Protein AF-A0AAD0E0R9-F1 (afdb_monomer_lite)

Radius of gyration: 16.1 Å; chains: 1; bounding box: 33×31×48 Å

Structure (mmCIF, N/CA/C/O backbone):
data_AF-A0AAD0E0R9-F1
#
_entry.id   AF-A0AAD0E0R9-F1
#
loop_
_atom_site.group_PDB
_atom_site.id
_atom_site.type_symbol
_atom_site.label_atom_id
_atom_site.label_alt_id
_atom_site.label_comp_id
_atom_site.label_asym_id
_at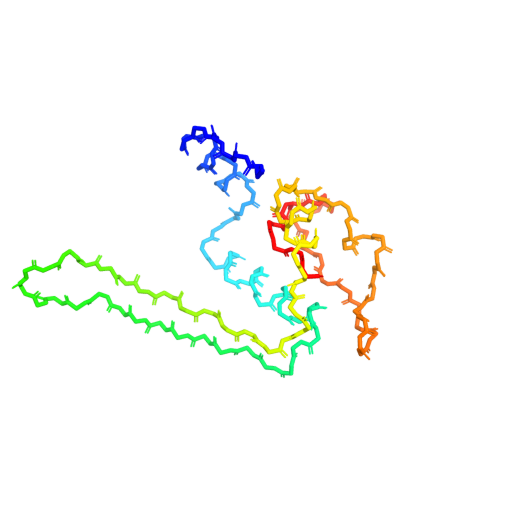om_site.label_entity_id
_atom_site.label_seq_id
_atom_site.pdbx_PDB_ins_code
_atom_site.Cartn_x
_atom_site.Cartn_y
_atom_site.Cartn_z
_atom_site.occupancy
_atom_site.B_iso_or_equiv
_atom_site.auth_seq_id
_atom_site.auth_comp_id
_atom_site.auth_asym_id
_atom_site.auth_atom_id
_atom_site.pdbx_PDB_model_num
ATOM 1 N N . MET A 1 1 ? -19.995 13.342 -12.320 1.00 51.22 1 MET A N 1
ATOM 2 C CA . MET A 1 1 ? -18.799 12.475 -12.251 1.00 51.22 1 MET A CA 1
ATOM 3 C C . MET A 1 1 ? -17.564 13.367 -12.275 1.00 51.22 1 MET A C 1
ATOM 5 O O . MET A 1 1 ? -17.456 14.154 -13.215 1.00 51.22 1 MET A O 1
ATOM 9 N N . PRO A 1 2 ? -16.692 13.341 -11.253 1.00 52.16 2 PRO A N 1
ATOM 10 C CA . PRO A 1 2 ? -15.490 14.164 -11.260 1.00 52.16 2 PRO A CA 1
ATOM 11 C C . PRO A 1 2 ? -14.550 13.686 -12.367 1.00 52.16 2 PRO A C 1
ATOM 13 O O . PRO A 1 2 ? -14.384 12.489 -12.597 1.00 52.16 2 PRO A O 1
ATOM 16 N N . LYS A 1 3 ? -13.990 14.639 -13.113 1.00 53.12 3 LYS A N 1
ATOM 17 C CA . LYS A 1 3 ? -13.190 14.373 -14.309 1.00 53.12 3 LYS A CA 1
ATOM 18 C C . LYS A 1 3 ? -11.768 14.851 -14.048 1.00 53.12 3 LYS A C 1
ATOM 20 O O . LYS A 1 3 ? -11.458 16.019 -14.268 1.00 53.12 3 LYS A O 1
ATOM 25 N N . LEU A 1 4 ? -10.906 13.951 -13.575 1.00 58.81 4 LEU A N 1
ATOM 26 C CA . LEU A 1 4 ? -9.472 14.227 -13.509 1.00 58.81 4 LEU A CA 1
ATOM 27 C C . LEU A 1 4 ? -8.939 14.406 -14.934 1.00 58.81 4 LEU A C 1
ATOM 29 O O . LEU A 1 4 ? -9.007 13.495 -15.757 1.00 58.81 4 LEU A O 1
ATOM 33 N N . ARG A 1 5 ? -8.410 15.597 -15.229 1.00 57.88 5 ARG A N 1
ATOM 34 C CA . ARG A 1 5 ? -7.643 15.883 -16.452 1.00 57.88 5 ARG A CA 1
ATOM 35 C C . ARG A 1 5 ? -6.262 16.491 -16.152 1.00 57.88 5 ARG A C 1
ATOM 37 O O . ARG A 1 5 ? -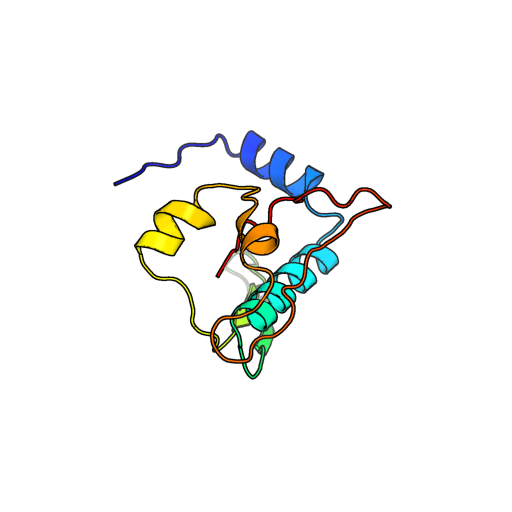5.906 17.503 -16.761 1.00 57.88 5 ARG A O 1
ATOM 44 N N . PRO A 1 6 ? -5.470 15.944 -15.211 1.00 64.38 6 PRO A N 1
ATOM 45 C CA . PRO A 1 6 ? -4.110 16.421 -15.010 1.00 64.38 6 PRO A CA 1
ATOM 46 C C . PRO A 1 6 ? -3.262 16.084 -16.245 1.00 64.38 6 PRO A C 1
ATOM 48 O O . PRO A 1 6 ? -3.373 15.005 -16.827 1.00 64.38 6 PRO A O 1
ATOM 51 N N . ARG A 1 7 ? -2.401 17.015 -16.671 1.00 68.06 7 ARG A N 1
ATOM 52 C CA . ARG A 1 7 ? -1.445 16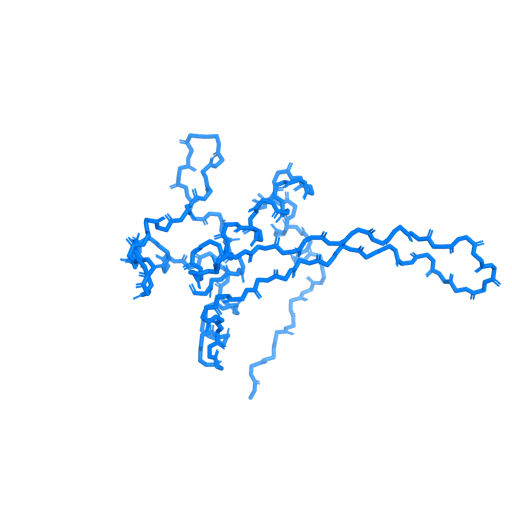.740 -17.753 1.00 68.06 7 ARG A CA 1
ATOM 53 C C . ARG A 1 7 ? -0.495 15.633 -17.290 1.00 68.06 7 ARG A C 1
ATOM 55 O O . ARG A 1 7 ? 0.008 15.712 -16.174 1.00 68.06 7 ARG A O 1
ATOM 62 N N . ALA A 1 8 ? -0.186 14.663 -18.152 1.00 63.62 8 ALA A N 1
ATOM 63 C CA . ALA A 1 8 ? 0.691 13.529 -17.823 1.00 63.62 8 ALA A CA 1
ATOM 64 C C . ALA A 1 8 ? 2.030 13.960 -17.189 1.00 63.62 8 ALA A C 1
ATOM 66 O O . ALA A 1 8 ? 2.520 13.323 -16.260 1.00 63.62 8 ALA A O 1
ATOM 67 N N . ARG A 1 9 ? 2.576 15.105 -17.625 1.00 61.59 9 ARG A N 1
ATOM 68 C CA . ARG A 1 9 ? 3.778 15.713 -17.040 1.00 61.59 9 ARG A CA 1
ATOM 69 C C . ARG A 1 9 ? 3.619 16.039 -15.551 1.00 61.59 9 ARG A C 1
ATOM 71 O O . ARG A 1 9 ? 4.539 15.794 -14.791 1.00 61.59 9 ARG A O 1
ATOM 78 N N . ILE A 1 10 ? 2.463 16.560 -15.139 1.00 66.88 10 ILE A N 1
ATOM 79 C CA . ILE A 1 10 ? 2.182 16.925 -13.743 1.00 66.88 10 ILE A CA 1
ATOM 80 C C . ILE A 1 10 ? 2.103 15.666 -12.878 1.00 66.88 10 ILE A C 1
ATOM 82 O O . ILE A 1 10 ? 2.739 15.617 -11.835 1.00 66.88 10 ILE A O 1
ATOM 86 N N . VAL A 1 11 ? 1.402 14.626 -13.338 1.00 66.25 11 VAL A N 1
ATOM 87 C CA . VAL A 1 11 ? 1.303 13.342 -12.618 1.00 66.25 11 VAL A CA 1
ATOM 88 C C . VAL A 1 11 ? 2.680 12.704 -12.435 1.00 66.25 11 VAL A C 1
ATOM 90 O O . VAL A 1 11 ? 3.007 12.257 -11.340 1.00 66.25 11 VAL A O 1
ATOM 93 N N . ARG A 1 12 ? 3.509 12.723 -13.485 1.00 63.53 12 ARG A N 1
ATOM 94 C CA . ARG A 1 12 ? 4.869 12.179 -13.438 1.00 63.53 12 ARG A CA 1
ATOM 95 C C . ARG A 1 12 ? 5.776 12.970 -12.497 1.00 63.53 12 ARG A C 1
ATOM 97 O O . ARG A 1 12 ? 6.401 12.375 -11.634 1.00 63.53 12 ARG A O 1
ATOM 104 N N . THR A 1 13 ? 5.794 14.301 -12.597 1.00 63.44 13 THR A N 1
ATOM 105 C CA . THR A 1 13 ? 6.588 15.145 -11.688 1.00 63.44 13 THR A CA 1
ATOM 106 C C . THR A 1 13 ? 6.151 14.984 -10.232 1.00 63.44 13 THR A C 1
ATOM 108 O O . THR A 1 13 ? 6.999 14.936 -9.349 1.00 63.44 13 THR A O 1
ATOM 111 N N . ILE A 1 14 ? 4.846 14.855 -9.978 1.00 66.19 14 ILE A N 1
ATOM 112 C CA . ILE A 1 14 ? 4.303 14.577 -8.646 1.00 66.19 14 ILE A CA 1
ATOM 113 C C . ILE A 1 14 ? 4.791 13.206 -8.151 1.00 66.19 14 ILE A C 1
ATOM 115 O O . ILE A 1 14 ? 5.352 13.129 -7.064 1.00 66.19 14 ILE A O 1
ATOM 119 N N . GLY A 1 15 ? 4.666 12.142 -8.951 1.00 64.50 15 GLY A N 1
ATOM 120 C CA . GLY A 1 15 ? 5.151 10.802 -8.593 1.00 64.50 15 GLY A CA 1
ATOM 121 C C . GLY A 1 15 ? 6.654 10.758 -8.288 1.00 64.50 15 GLY A C 1
ATOM 122 O O . GLY A 1 15 ? 7.044 10.285 -7.219 1.00 64.50 15 GLY A O 1
ATOM 123 N N . ASP A 1 16 ? 7.476 11.332 -9.172 1.00 66.19 16 ASP A N 1
ATOM 124 C CA . ASP A 1 16 ? 8.943 11.345 -9.066 1.00 66.19 16 ASP A CA 1
ATOM 125 C C . ASP A 1 16 ? 9.444 12.171 -7.857 1.00 66.19 16 ASP A C 1
ATOM 127 O O . ASP A 1 16 ? 10.507 11.898 -7.304 1.00 66.19 16 ASP A O 1
ATOM 131 N N . GLN A 1 17 ? 8.687 13.185 -7.412 1.00 64.94 17 GLN A N 1
ATOM 132 C CA . GLN A 1 17 ? 9.021 13.991 -6.223 1.00 64.94 17 GLN A CA 1
ATOM 133 C C . GLN A 1 17 ? 8.493 13.390 -4.907 1.00 64.94 17 GLN A C 1
ATOM 135 O O . GLN A 1 17 ? 9.011 13.678 -3.813 1.00 64.94 17 GLN A O 1
ATOM 140 N N . LEU A 1 18 ? 7.447 12.567 -4.987 1.00 63.03 18 LEU A N 1
ATOM 141 C CA . LEU A 1 18 ? 6.786 11.987 -3.822 1.00 63.03 18 LEU A CA 1
ATOM 142 C C . LEU A 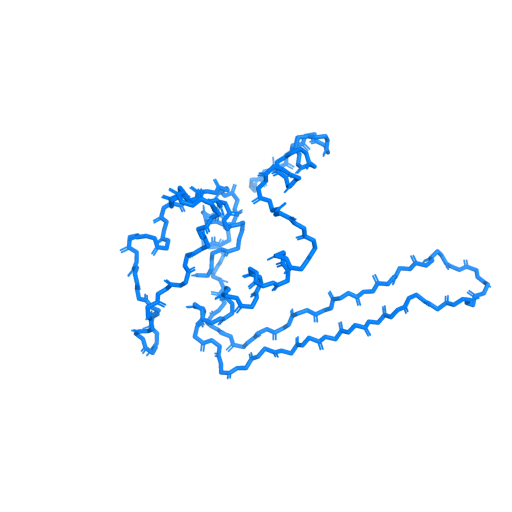1 18 ? 7.407 10.665 -3.380 1.00 63.03 18 LEU A C 1
ATOM 144 O O . LEU A 1 18 ? 7.469 10.421 -2.175 1.00 63.03 18 LEU A O 1
ATOM 148 N N . ILE A 1 19 ? 7.907 9.850 -4.308 1.00 67.81 19 ILE A N 1
ATOM 149 C CA . ILE A 1 19 ? 8.373 8.494 -4.013 1.00 67.81 19 ILE A CA 1
ATOM 150 C C . ILE A 1 19 ? 9.860 8.377 -4.350 1.00 67.81 19 ILE A C 1
ATOM 152 O O . ILE A 1 19 ? 10.303 8.767 -5.421 1.00 67.81 19 ILE A O 1
ATOM 156 N N . SER A 1 20 ? 10.655 7.835 -3.426 1.00 71.06 20 SER A N 1
ATOM 157 C CA . SER A 1 20 ? 12.118 7.755 -3.571 1.00 71.06 20 SER A CA 1
ATOM 158 C C . SER A 1 20 ? 12.630 6.624 -4.467 1.00 71.06 20 SER A C 1
ATOM 160 O O . SER A 1 20 ? 13.841 6.448 -4.559 1.00 71.06 20 SER A O 1
ATOM 162 N N . GLY A 1 21 ? 11.739 5.871 -5.113 1.00 76.56 21 GLY A N 1
ATOM 163 C CA . GLY A 1 21 ? 12.083 4.753 -5.989 1.00 76.56 21 GLY A CA 1
ATOM 164 C C . GLY A 1 21 ? 10.956 3.719 -6.110 1.00 76.56 21 GLY A C 1
ATOM 165 O O . GLY A 1 21 ? 9.978 3.778 -5.356 1.00 76.56 21 GLY A O 1
ATOM 166 N N . PRO A 1 22 ? 11.074 2.766 -7.048 1.00 79.12 22 PRO A N 1
ATOM 167 C CA . PRO A 1 22 ? 10.077 1.714 -7.252 1.00 79.12 22 PRO A CA 1
ATOM 168 C C . PRO A 1 22 ? 9.904 0.800 -6.025 1.00 79.12 22 PRO A C 1
ATOM 170 O O . PRO A 1 22 ? 8.793 0.355 -5.743 1.00 79.12 22 PRO A O 1
ATOM 173 N N . GLU A 1 23 ? 10.958 0.574 -5.241 1.00 83.06 23 GLU A N 1
ATOM 174 C CA . GLU A 1 23 ? 10.908 -0.217 -4.007 1.00 83.06 23 GLU A CA 1
ATOM 175 C C . GLU A 1 23 ? 10.052 0.481 -2.946 1.00 83.06 23 GLU A C 1
ATOM 177 O O . GLU A 1 23 ? 9.212 -0.143 -2.298 1.00 83.06 23 GLU A O 1
ATOM 182 N N . ALA A 1 24 ? 10.218 1.801 -2.809 1.00 80.12 24 ALA A N 1
ATOM 183 C CA . ALA A 1 24 ? 9.404 2.606 -1.906 1.00 80.12 24 ALA A CA 1
ATOM 184 C C . ALA A 1 24 ? 7.928 2.596 -2.335 1.00 80.12 24 ALA A C 1
ATOM 186 O O . ALA A 1 24 ? 7.059 2.480 -1.477 1.00 80.12 24 ALA A O 1
ATOM 187 N N . ALA A 1 25 ? 7.635 2.632 -3.641 1.00 82.00 25 ALA A N 1
ATOM 188 C CA . ALA A 1 25 ? 6.263 2.527 -4.144 1.00 82.00 25 ALA A CA 1
ATOM 189 C C . ALA A 1 25 ? 5.594 1.206 -3.726 1.00 82.00 25 ALA A C 1
ATOM 191 O O . ALA A 1 25 ? 4.456 1.212 -3.256 1.00 82.00 25 ALA A O 1
ATOM 192 N N . LEU A 1 26 ? 6.307 0.080 -3.849 1.00 87.56 26 LEU A N 1
ATOM 193 C CA . LEU A 1 26 ? 5.795 -1.227 -3.435 1.00 87.56 26 LEU A CA 1
ATOM 194 C C . LEU A 1 26 ? 5.551 -1.287 -1.920 1.00 87.56 26 LEU A C 1
ATOM 196 O O . LEU A 1 26 ? 4.515 -1.785 -1.482 1.00 87.56 26 LEU A O 1
ATOM 200 N N . ILE A 1 27 ? 6.472 -0.738 -1.124 1.00 86.50 27 ILE A N 1
ATOM 201 C CA . ILE A 1 27 ? 6.326 -0.650 0.335 1.00 86.50 27 ILE A CA 1
ATOM 202 C C . ILE A 1 27 ? 5.089 0.171 0.717 1.00 86.50 27 ILE A C 1
ATOM 204 O O . ILE A 1 27 ? 4.358 -0.230 1.621 1.00 86.50 27 ILE A O 1
ATOM 208 N N . GLU A 1 28 ? 4.818 1.287 0.034 1.00 84.75 28 GLU A N 1
ATOM 209 C CA . GLU A 1 28 ? 3.620 2.087 0.308 1.00 84.75 28 GLU A CA 1
ATOM 210 C C . GLU A 1 28 ? 2.334 1.300 0.043 1.00 84.75 28 GLU A C 1
ATOM 212 O O . GLU A 1 28 ? 1.426 1.336 0.870 1.00 84.75 28 GLU A O 1
ATOM 217 N N . LEU A 1 29 ? 2.269 0.514 -1.039 1.00 87.75 29 LEU A N 1
ATOM 218 C CA . LEU A 1 29 ? 1.121 -0.364 -1.300 1.00 87.75 29 LEU A CA 1
ATOM 219 C C . LEU A 1 29 ? 0.912 -1.388 -0.173 1.00 87.75 29 LEU A C 1
ATOM 221 O O . LEU A 1 29 ? -0.216 -1.580 0.278 1.00 87.75 29 LEU A O 1
ATOM 225 N N . VAL A 1 30 ? 1.990 -1.997 0.330 1.00 91.81 30 VAL A N 1
ATOM 226 C CA . VAL A 1 30 ? 1.926 -2.959 1.445 1.00 91.81 30 VAL A CA 1
ATOM 227 C C . VAL A 1 30 ? 1.480 -2.292 2.751 1.00 91.81 30 VAL A C 1
ATOM 229 O O . VAL A 1 30 ? 0.694 -2.873 3.499 1.00 91.81 30 VAL A O 1
ATOM 232 N N . LYS A 1 31 ? 1.919 -1.060 3.032 1.00 88.31 31 LYS A N 1
ATOM 233 C CA . LYS A 1 31 ? 1.443 -0.305 4.204 1.00 88.31 31 LYS A CA 1
ATOM 234 C C . LYS A 1 31 ? -0.043 0.004 4.121 1.00 88.31 31 LYS A C 1
ATOM 236 O O . LYS A 1 31 ? -0.739 -0.147 5.116 1.00 88.31 31 LYS A O 1
ATOM 241 N N . ASN A 1 32 ? -0.544 0.382 2.946 1.00 87.81 32 ASN A N 1
ATOM 242 C CA . ASN A 1 32 ? -1.974 0.647 2.773 1.00 87.81 32 ASN A CA 1
ATOM 243 C C . ASN A 1 32 ? -2.814 -0.603 3.028 1.00 87.81 32 ASN A C 1
ATOM 245 O O . ASN A 1 32 ? -3.873 -0.510 3.634 1.00 87.81 32 ASN A O 1
ATOM 249 N N . ALA A 1 33 ? -2.317 -1.774 2.635 1.00 91.56 33 ALA A N 1
ATOM 250 C CA . ALA A 1 33 ? -2.959 -3.037 2.961 1.00 91.56 33 ALA A CA 1
ATOM 251 C C . ALA A 1 33 ? -2.955 -3.340 4.471 1.00 91.56 33 ALA A C 1
ATOM 253 O O . ALA A 1 33 ? -3.948 -3.832 5.007 1.00 91.56 33 ALA A O 1
ATOM 254 N N . PHE A 1 34 ? -1.853 -3.045 5.168 1.00 90.81 34 PHE A N 1
ATOM 255 C CA . PHE A 1 34 ? -1.774 -3.183 6.625 1.00 90.81 34 PHE A CA 1
ATOM 256 C C . PHE A 1 34 ? -2.778 -2.268 7.338 1.00 90.81 34 PHE A C 1
ATOM 258 O O . PHE A 1 34 ? -3.508 -2.736 8.217 1.00 90.81 34 PHE A O 1
ATOM 265 N N . ASP A 1 35 ? -2.820 -1.002 6.919 1.00 88.31 35 ASP A N 1
ATOM 266 C CA . ASP A 1 35 ? -3.732 0.039 7.399 1.00 88.31 35 ASP A CA 1
ATOM 267 C C . ASP A 1 35 ? -5.200 -0.311 7.116 1.00 88.31 35 ASP A C 1
ATOM 269 O O . ASP A 1 35 ? -6.072 -0.030 7.934 1.00 88.31 35 ASP A O 1
ATOM 273 N N . ALA A 1 36 ? -5.458 -1.000 6.000 1.00 90.25 36 ALA A N 1
ATOM 274 C CA . ALA A 1 36 ? -6.770 -1.525 5.633 1.00 90.25 36 ALA A CA 1
ATOM 275 C C . ALA A 1 36 ? -7.184 -2.773 6.433 1.00 90.25 36 ALA A C 1
ATOM 277 O O . ALA A 1 36 ? -8.167 -3.428 6.087 1.00 90.25 36 ALA A O 1
ATOM 278 N N . ASP A 1 37 ? -6.440 -3.145 7.477 1.00 92.75 37 ASP A N 1
ATOM 279 C CA . ASP A 1 37 ? -6.668 -4.357 8.264 1.00 92.75 37 ASP A CA 1
ATOM 280 C C . ASP A 1 37 ? -6.599 -5.656 7.453 1.00 92.75 37 ASP A C 1
ATOM 282 O O . ASP A 1 37 ? -7.194 -6.670 7.830 1.00 92.75 37 ASP A O 1
ATOM 286 N N . SER A 1 38 ? -5.835 -5.672 6.358 1.00 94.25 38 SER A N 1
ATOM 287 C CA . SER A 1 38 ? -5.657 -6.903 5.599 1.00 94.25 38 SER A CA 1
ATOM 288 C C . SER A 1 38 ? -4.939 -7.964 6.450 1.00 94.25 38 SER A C 1
ATOM 290 O O . SER A 1 38 ? -3.961 -7.644 7.144 1.00 94.25 38 SER A O 1
ATOM 292 N N . PRO A 1 39 ? -5.387 -9.234 6.417 1.00 93.88 39 PRO A N 1
ATOM 293 C CA . PRO A 1 39 ? -4.681 -10.339 7.062 1.00 93.88 39 PRO A CA 1
ATOM 294 C C . PRO A 1 39 ? -3.413 -10.750 6.300 1.00 93.88 39 PRO A C 1
ATOM 296 O O . PRO A 1 39 ? -2.489 -11.285 6.906 1.00 93.88 39 PRO A O 1
ATOM 299 N N . ALA A 1 40 ? -3.362 -10.509 4.986 1.00 94.94 40 ALA A N 1
ATOM 300 C CA . ALA A 1 40 ? -2.239 -10.869 4.123 1.00 94.94 40 ALA A CA 1
ATOM 301 C C . ALA A 1 40 ? -2.148 -9.951 2.894 1.00 94.94 40 ALA A C 1
ATOM 303 O O . ALA A 1 40 ? -3.126 -9.311 2.506 1.00 94.94 40 ALA A O 1
ATOM 304 N N . VAL A 1 41 ? -0.978 -9.907 2.257 1.00 95.44 41 VAL A N 1
ATOM 305 C CA . VAL A 1 41 ? -0.770 -9.219 0.975 1.00 95.44 41 VAL A CA 1
ATOM 306 C C . VAL A 1 41 ? -0.081 -10.174 0.018 1.00 95.44 41 VAL A C 1
ATOM 308 O O . VAL A 1 41 ? 0.969 -10.726 0.340 1.00 95.44 41 VAL A O 1
ATOM 311 N N . TYR A 1 42 ? -0.662 -10.353 -1.162 1.00 96.56 42 TYR A N 1
ATOM 312 C CA . TYR A 1 42 ? -0.108 -11.191 -2.217 1.00 96.56 42 TYR A CA 1
ATOM 313 C C . TYR A 1 42 ? 0.555 -10.314 -3.271 1.00 96.56 42 TYR A C 1
ATOM 315 O O . TYR A 1 42 ? -0.090 -9.440 -3.853 1.00 96.56 42 TYR A O 1
ATOM 323 N N . ILE A 1 43 ? 1.840 -10.561 -3.519 1.00 95.38 43 ILE A N 1
ATOM 324 C CA . ILE A 1 43 ? 2.628 -9.861 -4.533 1.00 95.38 43 ILE A CA 1
ATOM 325 C C . ILE A 1 43 ? 3.007 -10.871 -5.614 1.00 95.38 43 ILE A C 1
ATOM 327 O O . ILE A 1 43 ? 3.638 -11.887 -5.329 1.00 95.38 43 ILE A O 1
ATOM 331 N N . SER A 1 44 ? 2.623 -10.597 -6.857 1.00 94.38 44 SER A N 1
ATOM 332 C CA . SER A 1 44 ? 2.977 -11.411 -8.022 1.00 94.38 44 SER A CA 1
ATOM 333 C C . SER A 1 44 ? 3.747 -10.562 -9.023 1.00 94.38 44 SER A C 1
ATOM 335 O O . SER A 1 44 ? 3.276 -9.498 -9.421 1.00 94.38 44 SER A O 1
ATOM 337 N N . ILE A 1 45 ? 4.921 -11.038 -9.436 1.00 91.38 45 ILE A N 1
ATOM 338 C CA . ILE A 1 45 ? 5.764 -10.383 -10.439 1.00 91.38 45 ILE A CA 1
ATOM 339 C C . ILE A 1 45 ? 5.739 -11.250 -11.693 1.00 91.38 45 ILE A C 1
ATOM 341 O O . ILE A 1 45 ? 6.195 -12.390 -11.681 1.00 91.38 45 ILE A O 1
ATOM 345 N N . MET A 1 46 ? 5.178 -10.705 -12.764 1.00 89.50 46 MET A N 1
ATOM 346 C CA . MET A 1 46 ? 5.049 -11.349 -14.064 1.00 89.50 46 MET A CA 1
ATOM 347 C C . MET A 1 46 ? 5.980 -10.608 -15.027 1.00 89.50 46 MET A C 1
ATOM 349 O O . MET A 1 46 ? 5.619 -9.524 -15.493 1.00 89.50 46 MET A O 1
ATOM 353 N N . PRO A 1 47 ? 7.204 -11.108 -15.269 1.00 85.75 47 PRO A N 1
ATOM 354 C CA . PRO A 1 47 ? 8.127 -10.452 -16.181 1.00 85.75 47 PRO A CA 1
ATOM 355 C C . PRO A 1 47 ? 7.581 -10.481 -17.618 1.00 85.75 47 PRO A C 1
ATOM 357 O O . PRO A 1 47 ? 6.781 -11.360 -17.952 1.00 85.75 47 PRO A O 1
ATOM 360 N N . PRO A 1 48 ? 8.009 -9.541 -18.475 1.00 84.00 48 PRO A N 1
ATOM 361 C CA . PRO A 1 48 ? 7.616 -9.543 -19.877 1.00 84.00 48 PRO A CA 1
ATOM 362 C C . PRO A 1 48 ? 8.004 -10.856 -20.571 1.00 84.00 48 PRO A C 1
ATOM 364 O O . PRO A 1 48 ? 9.087 -11.397 -20.329 1.00 84.00 48 PRO A O 1
ATOM 367 N N . GLN A 1 49 ? 7.121 -11.374 -21.427 1.00 75.81 49 GLN A N 1
ATOM 368 C CA . GLN A 1 49 ? 7.391 -12.563 -22.235 1.00 75.81 49 GLN A CA 1
ATOM 369 C C . GLN A 1 49 ? 7.912 -12.146 -23.612 1.00 75.81 49 GLN A C 1
ATOM 371 O O . GLN A 1 49 ? 7.263 -11.386 -24.320 1.00 75.81 49 GLN A O 1
ATOM 376 N N . LYS A 1 50 ? 9.064 -12.695 -24.013 1.00 65.69 50 LYS A N 1
ATOM 377 C CA . LYS A 1 50 ? 9.782 -12.356 -25.258 1.00 65.69 50 LYS A CA 1
ATOM 378 C C . LYS A 1 50 ? 9.149 -12.911 -26.546 1.00 65.69 50 LYS A C 1
ATOM 380 O O . LYS A 1 50 ? 9.828 -13.013 -27.573 1.00 65.69 50 LYS A O 1
ATOM 385 N N . ASP A 1 51 ? 7.869 -13.260 -26.529 1.00 62.72 51 ASP A N 1
ATOM 386 C CA . ASP A 1 51 ? 7.252 -13.961 -27.647 1.00 62.72 51 ASP A CA 1
ATOM 387 C C . ASP A 1 51 ? 6.702 -12.950 -28.661 1.00 62.72 51 ASP A C 1
ATOM 389 O O . ASP A 1 51 ? 5.848 -12.106 -28.388 1.00 62.72 51 ASP A O 1
ATOM 393 N N . ARG A 1 52 ? 7.304 -13.010 -29.852 1.00 57.16 52 ARG A N 1
ATOM 394 C CA . ARG A 1 52 ? 7.192 -12.074 -30.974 1.00 57.16 52 ARG A CA 1
ATOM 395 C C . ARG A 1 52 ? 5.732 -11.832 -31.373 1.00 57.16 52 ARG A C 1
ATOM 397 O O . ARG A 1 52 ? 5.201 -12.632 -32.139 1.00 57.16 52 ARG A O 1
ATOM 404 N N . GLN A 1 53 ? 5.132 -10.731 -30.903 1.00 59.84 53 GLN A N 1
ATOM 405 C CA . GLN A 1 53 ? 4.154 -9.874 -31.616 1.00 59.84 53 GLN A CA 1
ATOM 406 C C . GLN A 1 53 ? 3.375 -8.902 -30.711 1.00 59.84 53 GLN A C 1
ATOM 408 O O . GLN A 1 53 ? 2.657 -8.060 -31.239 1.00 59.84 53 GLN A O 1
ATOM 413 N N . ASN A 1 54 ? 3.534 -8.939 -29.386 1.00 52.34 54 ASN A N 1
ATOM 414 C CA . ASN A 1 54 ? 2.923 -7.948 -28.499 1.00 52.34 54 ASN A CA 1
ATOM 415 C C . ASN A 1 54 ? 3.963 -7.323 -27.573 1.00 52.34 54 ASN A C 1
ATOM 417 O O . ASN A 1 54 ? 4.858 -7.998 -27.080 1.00 52.34 54 ASN A O 1
ATOM 421 N N . VAL A 1 55 ? 3.854 -6.010 -27.391 1.00 56.66 55 VAL A N 1
ATOM 422 C CA . VAL A 1 55 ? 4.776 -5.203 -26.591 1.00 56.66 55 VAL A CA 1
ATOM 423 C C . VAL A 1 55 ? 4.827 -5.730 -25.152 1.00 56.66 55 VAL A C 1
ATOM 425 O O . VAL A 1 55 ? 3.797 -5.850 -24.489 1.00 56.66 55 VAL A O 1
ATOM 428 N N . ASP A 1 56 ? 6.052 -6.024 -24.715 1.00 63.47 56 ASP A N 1
ATOM 429 C CA . ASP A 1 56 ? 6.496 -6.345 -23.359 1.00 63.47 56 ASP A CA 1
ATOM 430 C C . ASP A 1 56 ? 5.788 -5.506 -22.280 1.00 63.47 56 ASP A C 1
ATOM 432 O O . ASP A 1 56 ? 6.187 -4.377 -21.998 1.00 63.47 56 ASP A O 1
ATOM 436 N N . ASN A 1 57 ? 4.782 -6.073 -21.612 1.00 71.75 57 ASN A N 1
ATOM 437 C CA . ASN A 1 57 ? 4.177 -5.462 -20.430 1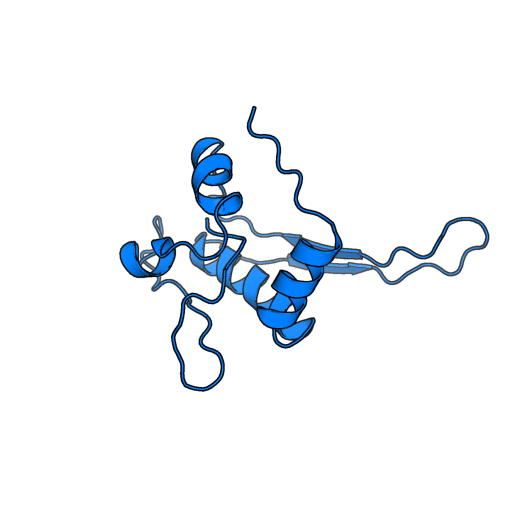.00 71.75 57 ASN A CA 1
ATOM 438 C C . ASN A 1 57 ? 4.378 -6.383 -19.231 1.00 71.75 57 ASN A C 1
ATOM 440 O O . ASN A 1 57 ? 3.542 -7.231 -18.928 1.00 71.75 57 ASN A O 1
ATOM 444 N N . GLY A 1 58 ? 5.513 -6.215 -18.552 1.00 84.06 58 GLY A N 1
ATOM 445 C CA . GLY A 1 58 ? 5.709 -6.806 -17.234 1.00 84.06 58 GLY A CA 1
ATOM 446 C C . GLY A 1 58 ? 4.681 -6.242 -16.251 1.00 84.06 58 GLY A C 1
ATOM 447 O O . GLY A 1 58 ? 4.366 -5.052 -16.289 1.00 84.06 58 GLY A O 1
ATOM 448 N N . ILE A 1 59 ? 4.147 -7.088 -15.375 1.00 88.88 59 ILE A N 1
ATOM 449 C CA . ILE A 1 59 ? 3.106 -6.718 -14.411 1.00 88.88 59 ILE A CA 1
ATOM 450 C C . ILE A 1 59 ? 3.600 -7.032 -13.002 1.00 88.88 59 ILE A C 1
ATOM 452 O O . ILE A 1 59 ? 4.055 -8.139 -12.725 1.00 88.88 59 ILE A O 1
ATOM 456 N N . ILE A 1 60 ? 3.456 -6.070 -12.091 1.00 90.88 60 ILE A N 1
ATOM 457 C CA . ILE A 1 60 ? 3.521 -6.316 -10.649 1.00 90.88 60 ILE A CA 1
ATOM 458 C C . ILE A 1 60 ? 2.102 -6.168 -10.112 1.00 90.88 60 ILE A C 1
ATOM 460 O O . ILE A 1 60 ? 1.510 -5.092 -10.187 1.00 90.88 60 ILE A O 1
ATOM 464 N N . ARG A 1 61 ? 1.544 -7.257 -9.587 1.00 92.12 61 ARG A N 1
ATOM 465 C CA . ARG A 1 61 ? 0.205 -7.292 -8.999 1.00 92.12 61 ARG A CA 1
ATOM 466 C C . ARG A 1 61 ? 0.324 -7.350 -7.480 1.00 92.12 61 ARG A C 1
ATOM 468 O O . ARG A 1 61 ? 0.951 -8.268 -6.963 1.00 92.12 61 ARG A O 1
ATOM 475 N N . VAL A 1 62 ? -0.296 -6.398 -6.784 1.00 94.12 62 VAL A N 1
ATOM 476 C CA . VAL A 1 62 ? -0.386 -6.348 -5.315 1.00 94.12 62 VAL A CA 1
ATOM 477 C C . VAL A 1 62 ? -1.853 -6.480 -4.927 1.00 94.12 62 VAL A C 1
ATOM 479 O O . VAL A 1 62 ? -2.682 -5.723 -5.428 1.00 94.12 62 VAL A O 1
ATOM 482 N N . VAL A 1 63 ? -2.182 -7.459 -4.086 1.00 95.38 63 VAL A N 1
ATOM 483 C CA . VAL A 1 63 ? -3.560 -7.737 -3.656 1.00 95.38 63 VAL A CA 1
ATOM 484 C C . VAL A 1 63 ? -3.622 -7.859 -2.147 1.00 95.38 63 VAL A C 1
ATOM 486 O O . VAL A 1 63 ? -2.963 -8.722 -1.569 1.00 95.38 63 VAL A O 1
ATOM 489 N N . ASP A 1 64 ? -4.467 -7.047 -1.528 1.00 94.75 64 ASP A N 1
ATOM 490 C CA . ASP A 1 64 ? -4.853 -7.160 -0.128 1.00 94.75 64 ASP A CA 1
ATOM 491 C C . ASP A 1 64 ? -6.310 -7.626 0.012 1.00 94.75 64 ASP A C 1
ATOM 493 O O . ASP A 1 64 ? -7.035 -7.754 -0.973 1.00 94.75 64 ASP A O 1
ATOM 497 N N . HIS A 1 65 ? -6.698 -8.005 1.225 1.00 94.06 65 HIS A N 1
ATOM 498 C CA . HIS A 1 65 ? -8.043 -8.453 1.601 1.00 94.06 65 HIS A CA 1
ATOM 499 C C . HIS A 1 65 ? -8.537 -7.616 2.793 1.00 94.06 65 HIS A C 1
ATOM 501 O O . HIS A 1 65 ? -9.176 -8.132 3.713 1.00 94.06 65 HIS A O 1
ATOM 507 N N . GLY A 1 66 ? -8.144 -6.340 2.822 1.00 92.38 66 GLY A N 1
ATOM 508 C CA . GLY A 1 66 ? -8.563 -5.388 3.834 1.00 92.38 66 GLY A CA 1
ATOM 509 C C . GLY A 1 66 ? -10.013 -4.943 3.652 1.00 92.38 66 GLY A C 1
ATOM 510 O O . GLY A 1 66 ? -10.762 -5.463 2.825 1.00 92.38 66 GLY A O 1
ATOM 511 N N . HIS A 1 67 ? -10.417 -3.937 4.422 1.00 89.88 67 HIS A N 1
ATOM 512 C CA . HIS A 1 67 ? -11.772 -3.383 4.364 1.00 89.88 67 HIS A CA 1
ATOM 513 C C . HIS A 1 67 ? -12.082 -2.621 3.061 1.00 89.88 67 HIS A C 1
ATOM 515 O O . HIS A 1 67 ? -13.239 -2.289 2.807 1.00 89.88 67 HIS A O 1
ATOM 521 N N . GLY A 1 68 ? -11.066 -2.342 2.236 1.00 87.69 68 GLY A N 1
ATOM 522 C CA . GLY A 1 68 ? -11.210 -1.647 0.959 1.00 87.69 68 GLY A CA 1
ATOM 523 C C . GLY A 1 68 ? -11.690 -0.199 1.094 1.00 87.69 68 GLY A C 1
ATOM 524 O O . GLY A 1 68 ? -11.608 0.410 2.159 1.00 87.69 68 GLY A O 1
ATOM 525 N N . MET A 1 69 ? -12.197 0.352 -0.010 1.00 87.06 69 MET A N 1
ATOM 526 C CA . MET A 1 69 ? -12.724 1.717 -0.095 1.00 87.06 69 MET A CA 1
ATOM 527 C C . MET A 1 69 ? -14.177 1.698 -0.571 1.00 87.06 69 MET A C 1
ATOM 529 O O . MET A 1 69 ? -14.510 1.009 -1.537 1.00 87.06 69 MET A O 1
ATOM 533 N N . SER A 1 70 ? -15.035 2.504 0.055 1.00 87.81 70 SER A N 1
ATOM 534 C CA . SER A 1 70 ? -16.353 2.825 -0.496 1.00 87.81 70 SER A CA 1
ATOM 535 C C . SER A 1 70 ? -16.237 3.787 -1.687 1.00 87.81 70 SER A C 1
ATOM 537 O O . SER A 1 70 ? -15.195 4.401 -1.925 1.00 87.81 70 SER A O 1
ATOM 539 N N . SER A 1 71 ? -17.327 3.994 -2.431 1.00 86.62 71 SER A N 1
ATOM 540 C CA . SER A 1 71 ? -17.346 4.992 -3.511 1.00 86.62 71 SER A CA 1
ATOM 541 C C . SER A 1 71 ? -17.058 6.411 -3.007 1.00 86.62 71 SER A C 1
ATOM 543 O O . SER A 1 71 ? -16.405 7.181 -3.707 1.00 86.62 71 SER A O 1
ATOM 545 N N . SER A 1 72 ? -17.503 6.760 -1.795 1.00 82.50 72 SER A N 1
ATOM 546 C CA . SER A 1 72 ? -17.178 8.042 -1.159 1.00 82.50 72 SER A CA 1
ATOM 547 C C . SER A 1 72 ? -15.710 8.137 -0.755 1.00 82.50 72 SER A C 1
ATOM 549 O O . SER A 1 72 ? -15.111 9.189 -0.960 1.00 82.50 72 SER A O 1
ATOM 551 N N . ASP A 1 73 ? -15.112 7.052 -0.248 1.00 79.88 73 ASP A N 1
ATOM 552 C CA . ASP A 1 73 ? -13.677 7.022 0.073 1.00 79.88 73 ASP A CA 1
ATOM 553 C C . ASP A 1 73 ? -12.837 7.196 -1.185 1.00 79.88 73 ASP A C 1
ATOM 555 O O . ASP A 1 73 ? -11.882 7.968 -1.189 1.00 79.88 73 ASP A O 1
ATOM 559 N N . LEU A 1 74 ? -13.236 6.545 -2.280 1.00 78.31 74 LEU A N 1
ATOM 560 C CA . LEU A 1 74 ? -12.585 6.733 -3.564 1.00 78.31 74 LEU A CA 1
ATOM 561 C C . LEU A 1 74 ? -12.664 8.214 -3.960 1.00 78.31 74 LEU A C 1
ATOM 563 O O . LEU A 1 74 ? -11.641 8.866 -4.104 1.00 78.31 74 LEU A O 1
ATOM 567 N N . LEU A 1 75 ? -13.863 8.787 -4.062 1.00 78.75 75 LEU A N 1
ATOM 568 C CA . LEU A 1 75 ? -14.042 10.166 -4.530 1.00 78.75 75 LEU A CA 1
ATOM 569 C C . LEU A 1 75 ? -13.427 11.238 -3.620 1.00 78.75 75 LEU A C 1
ATOM 571 O O . LEU A 1 75 ? -13.013 12.274 -4.134 1.00 78.75 75 LEU A O 1
ATOM 575 N N . GLY A 1 76 ? -13.392 11.012 -2.308 1.00 71.25 76 GLY A N 1
ATOM 576 C CA . GLY A 1 76 ? -12.874 11.969 -1.332 1.00 71.25 76 GLY A CA 1
ATOM 577 C C . GLY A 1 76 ? -11.388 11.794 -1.041 1.00 71.25 76 GLY A C 1
ATOM 578 O O . GLY A 1 76 ? -10.642 12.759 -1.090 1.00 71.25 76 GLY A O 1
ATOM 579 N N . LYS A 1 77 ? -10.938 10.566 -0.763 1.00 72.81 77 LYS A N 1
ATOM 580 C CA . LYS A 1 77 ? -9.570 10.298 -0.294 1.00 72.81 77 LYS A CA 1
ATOM 581 C C . LYS A 1 77 ? -8.609 9.971 -1.434 1.00 72.81 77 LYS A C 1
ATOM 583 O O . LYS A 1 77 ? -7.478 10.437 -1.424 1.00 72.81 77 LYS A O 1
ATOM 588 N N . TRP A 1 78 ? -9.040 9.184 -2.424 1.00 71.88 78 TRP A N 1
ATOM 589 C CA . TRP A 1 78 ? -8.168 8.775 -3.537 1.00 71.88 78 TRP A CA 1
ATOM 590 C C . TRP A 1 78 ? -7.908 9.906 -4.532 1.00 71.88 78 TRP A C 1
ATOM 592 O O . TRP A 1 78 ? -6.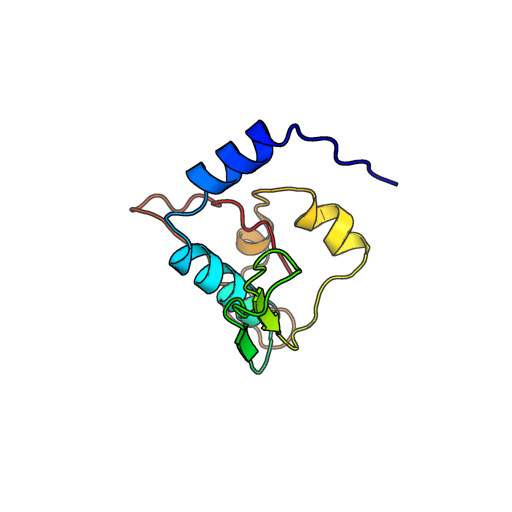808 10.064 -5.059 1.00 71.88 78 TRP A O 1
ATOM 602 N N . PHE A 1 79 ? -8.940 10.702 -4.812 1.00 70.69 79 PHE A N 1
ATOM 603 C CA . PHE A 1 79 ? -8.837 11.835 -5.733 1.00 70.69 79 PHE A CA 1
ATOM 604 C C . PHE A 1 79 ? -8.153 13.063 -5.108 1.00 70.69 79 PHE A C 1
ATOM 606 O O . PHE A 1 79 ? -7.856 14.012 -5.838 1.00 70.69 79 PHE A O 1
ATOM 613 N N . GLU A 1 80 ? -7.865 13.038 -3.803 1.00 67.00 80 GLU A N 1
ATOM 614 C CA . GLU A 1 80 ? -7.185 14.107 -3.073 1.00 67.00 80 GLU A CA 1
ATOM 615 C C . GLU A 1 80 ? -5.784 13.648 -2.619 1.00 67.00 80 GLU A C 1
ATOM 617 O O . GLU A 1 80 ? -5.611 13.066 -1.550 1.00 67.00 80 GLU A O 1
ATOM 622 N N . PRO A 1 81 ? -4.732 13.866 -3.424 1.00 62.78 81 PRO A N 1
ATOM 623 C CA . PRO A 1 81 ? -3.378 13.520 -3.007 1.00 62.78 81 PRO A CA 1
ATOM 624 C C . PRO A 1 81 ? -2.951 14.332 -1.769 1.00 62.78 81 PRO A C 1
ATOM 626 O O . PRO A 1 81 ? -3.201 15.531 -1.692 1.00 62.78 81 PRO A O 1
ATOM 629 N N . ALA A 1 82 ? -2.229 13.685 -0.846 1.00 61.47 82 ALA A N 1
ATOM 630 C CA . ALA A 1 82 ? -1.691 14.271 0.393 1.00 61.47 82 ALA A CA 1
ATOM 631 C C . ALA A 1 82 ? -2.722 14.674 1.468 1.00 61.47 82 ALA A C 1
ATOM 633 O O . ALA A 1 82 ? -2.493 15.628 2.215 1.00 61.47 82 ALA A O 1
ATOM 634 N N . THR A 1 83 ? -3.808 13.908 1.620 1.00 62.72 83 THR A N 1
ATOM 635 C CA . THR A 1 83 ? -4.746 14.094 2.739 1.00 62.72 83 THR A CA 1
ATOM 636 C C . THR A 1 83 ? -4.111 13.795 4.102 1.00 62.72 83 THR A C 1
ATOM 638 O O . THR A 1 83 ? -3.310 12.873 4.269 1.00 62.72 83 THR A O 1
ATOM 641 N N . SER A 1 84 ? -4.516 14.538 5.133 1.00 63.72 84 SER A N 1
ATOM 642 C CA . SER A 1 84 ? -4.115 14.302 6.529 1.00 63.72 84 SER A CA 1
ATOM 643 C C . SER A 1 84 ? -4.877 13.149 7.204 1.00 63.72 84 SER A C 1
ATOM 645 O O . SER A 1 84 ? -4.747 12.951 8.412 1.00 63.72 84 SER A O 1
ATOM 647 N N . ASP A 1 85 ? -5.640 12.360 6.444 1.00 68.88 85 ASP A N 1
ATOM 648 C CA . ASP A 1 85 ? -6.611 11.387 6.955 1.00 68.88 85 ASP A CA 1
ATOM 649 C C . ASP A 1 85 ? -5.974 10.281 7.816 1.00 68.88 85 ASP A C 1
ATOM 651 O O . ASP A 1 85 ? -6.472 9.937 8.886 1.00 68.88 85 ASP A O 1
ATOM 655 N N . LYS A 1 86 ? -4.797 9.773 7.430 1.00 69.38 86 LYS A N 1
ATOM 656 C CA . LYS A 1 86 ? -4.071 8.796 8.265 1.00 69.38 86 LYS A CA 1
ATOM 657 C C . LYS A 1 86 ? -3.561 9.396 9.580 1.00 69.38 86 LYS A C 1
ATOM 659 O O . LYS A 1 86 ? -3.463 8.693 10.584 1.00 69.38 86 LYS A O 1
ATOM 664 N N . VAL A 1 87 ? -3.244 10.693 9.585 1.00 67.94 87 VAL A N 1
ATOM 665 C CA . VAL A 1 87 ? -2.746 11.413 10.768 1.00 67.94 87 VAL A CA 1
ATOM 666 C C . VAL A 1 87 ? -3.880 11.697 11.757 1.00 67.94 87 VAL A C 1
ATOM 668 O O . VAL A 1 87 ? -3.646 11.685 12.969 1.00 67.94 87 VAL A O 1
ATOM 671 N N . SER A 1 88 ? -5.100 11.927 11.261 1.00 71.81 88 SER A N 1
ATOM 672 C CA . SER A 1 88 ? -6.291 12.124 12.092 1.00 71.81 88 SER A CA 1
ATOM 673 C C . SER A 1 88 ? -6.860 10.802 12.610 1.00 71.81 88 SER A C 1
ATOM 675 O O . SER A 1 88 ? -7.099 10.697 13.811 1.00 71.81 88 SER A O 1
ATOM 677 N N . ARG A 1 89 ? -7.025 9.782 11.749 1.00 72.31 89 ARG A N 1
ATOM 678 C CA . ARG A 1 89 ? -7.604 8.484 12.141 1.00 72.31 89 ARG A CA 1
ATOM 679 C C . ARG A 1 89 ? -6.722 7.702 13.110 1.00 72.31 89 ARG A C 1
ATOM 681 O O . ARG A 1 89 ? -7.266 7.109 14.032 1.00 72.31 89 ARG A O 1
ATOM 688 N N . ARG A 1 90 ? -5.390 7.736 12.941 1.00 79.56 90 ARG A N 1
ATOM 689 C CA . ARG A 1 90 ? -4.335 7.087 13.763 1.00 79.56 90 ARG A CA 1
ATOM 690 C C . ARG A 1 90 ? -4.424 5.569 13.954 1.00 79.56 90 ARG A C 1
ATOM 692 O O . ARG A 1 90 ? -3.374 4.950 14.103 1.00 79.56 90 ARG A O 1
ATOM 699 N N . THR A 1 91 ? -5.612 4.974 13.935 1.00 85.75 91 THR A N 1
ATOM 700 C CA . THR A 1 91 ? -5.853 3.545 14.122 1.00 85.75 91 THR A CA 1
ATOM 701 C C . THR A 1 91 ? -6.726 2.962 13.018 1.00 85.75 91 THR A C 1
ATOM 703 O O . THR A 1 91 ? -7.635 3.630 12.519 1.00 85.75 91 THR A O 1
ATOM 706 N N . SER A 1 92 ? -6.479 1.702 12.672 1.00 87.00 92 SER A N 1
ATOM 707 C CA . SER A 1 92 ? -7.280 0.964 11.702 1.00 87.00 92 SER A CA 1
ATOM 708 C C . SER A 1 92 ? -8.662 0.573 12.267 1.00 87.00 92 SER A C 1
ATOM 710 O O . SER A 1 92 ? -8.797 0.389 13.483 1.00 87.00 92 SER A O 1
ATOM 712 N N . PRO A 1 93 ? -9.710 0.447 11.429 1.00 85.94 93 PRO A N 1
ATOM 713 C CA . PRO A 1 93 ? -11.089 0.301 11.910 1.00 85.94 93 PRO A CA 1
ATOM 714 C C . PRO A 1 93 ? -11.400 -1.008 12.650 1.00 85.94 93 PRO A C 1
ATOM 716 O O . PRO A 1 93 ? -12.216 -1.012 13.569 1.00 85.94 93 PRO A O 1
ATOM 719 N N . LYS A 1 94 ? -10.806 -2.130 12.232 1.00 88.50 94 LYS A N 1
ATOM 720 C CA . LYS A 1 94 ? -11.162 -3.479 12.699 1.00 88.50 94 LYS A CA 1
ATOM 721 C C . LYS A 1 94 ? -10.236 -3.980 13.796 1.00 88.50 94 LYS A C 1
ATOM 723 O O . LYS A 1 94 ? -10.714 -4.537 14.781 1.00 88.50 94 LYS A O 1
ATOM 728 N N . TYR A 1 95 ? -8.924 -3.838 13.612 1.00 89.44 95 TYR A N 1
ATOM 729 C CA . TYR A 1 95 ? -7.933 -4.369 14.554 1.00 89.44 95 TYR A CA 1
ATOM 730 C C . TYR A 1 95 ? -7.265 -3.289 15.414 1.00 89.44 95 TYR A C 1
ATOM 732 O O . TYR A 1 95 ? -6.433 -3.629 16.253 1.00 89.44 95 TYR A O 1
ATOM 740 N N . GLY A 1 96 ? -7.606 -2.006 15.230 1.00 88.56 96 GLY A N 1
ATOM 741 C CA . GLY A 1 96 ? -7.058 -0.910 16.034 1.00 88.56 96 GLY A CA 1
ATOM 742 C C . GLY A 1 96 ? -5.548 -0.717 15.861 1.00 88.56 96 GLY A C 1
ATOM 743 O O . GLY A 1 96 ? -4.876 -0.232 16.769 1.00 88.56 96 GLY A O 1
ATOM 744 N N . ARG A 1 97 ? -4.989 -1.125 14.718 1.00 86.06 97 ARG A N 1
ATOM 745 C CA . ARG A 1 97 ? -3.553 -1.038 14.425 1.00 86.06 97 ARG A CA 1
ATOM 746 C C . ARG A 1 97 ? -3.150 0.414 14.255 1.00 86.06 97 ARG A C 1
ATOM 748 O O . ARG A 1 97 ? -3.859 1.158 13.590 1.00 86.06 97 ARG A O 1
ATOM 755 N N . THR A 1 98 ? -1.989 0.807 14.769 1.00 87.56 98 THR A N 1
ATOM 756 C CA . THR A 1 98 ? -1.429 2.133 14.482 1.00 87.56 98 THR A CA 1
ATOM 757 C C . THR A 1 98 ? -1.165 2.277 12.985 1.00 87.56 98 THR A C 1
ATOM 759 O O . THR A 1 98 ? -0.402 1.494 12.419 1.00 87.56 98 THR A O 1
ATOM 762 N N . MET A 1 99 ? -1.776 3.286 12.363 1.00 84.44 99 MET A N 1
ATOM 763 C CA . MET A 1 99 ? -1.653 3.547 10.927 1.00 84.44 99 MET A CA 1
ATOM 764 C C . MET A 1 99 ? -0.207 3.895 10.561 1.00 84.44 99 MET A C 1
ATOM 766 O O . MET A 1 99 ? 0.451 4.694 11.237 1.00 84.44 99 MET A O 1
ATOM 770 N N . LEU A 1 100 ? 0.291 3.317 9.473 1.00 81.75 100 LEU A N 1
ATOM 771 C CA . LEU A 1 100 ? 1.669 3.475 9.032 1.00 81.75 100 LEU A CA 1
ATOM 772 C C . LEU A 1 100 ? 1.813 4.712 8.138 1.00 81.75 100 LEU A C 1
ATOM 774 O O . LEU A 1 100 ? 1.250 4.807 7.048 1.00 81.75 100 LEU A O 1
ATOM 778 N N . VAL A 1 101 ? 2.639 5.661 8.583 1.00 71.00 101 VAL A N 1
ATOM 779 C CA . VAL A 1 101 ? 2.977 6.876 7.827 1.00 71.00 101 VAL A CA 1
ATOM 780 C C . VAL A 1 101 ? 4.420 6.776 7.340 1.00 71.00 101 VAL A C 1
ATOM 782 O O . VAL A 1 101 ? 5.330 6.490 8.118 1.00 71.00 101 VAL A O 1
ATOM 785 N N . TYR A 1 102 ? 4.663 7.010 6.050 1.00 61.69 102 TYR A N 1
ATOM 786 C CA . TYR A 1 102 ? 6.025 7.057 5.523 1.00 61.69 102 TYR A CA 1
ATOM 787 C C . TYR A 1 102 ? 6.672 8.419 5.771 1.00 61.69 102 TYR A C 1
ATOM 789 O O . TYR A 1 102 ? 6.150 9.454 5.362 1.00 61.69 102 TYR A O 1
ATOM 797 N N . CYS A 1 103 ? 7.830 8.414 6.432 1.00 52.50 103 CYS A N 1
ATOM 798 C CA . CYS A 1 103 ? 8.601 9.611 6.750 1.00 52.50 103 CYS A CA 1
ATOM 799 C C . CYS A 1 103 ? 9.940 9.542 5.993 1.00 52.50 103 CYS A C 1
ATOM 801 O O . CYS A 1 103 ? 10.813 8.735 6.308 1.00 52.50 103 CYS A O 1
ATOM 803 N N . LEU A 1 104 ? 10.098 10.365 4.951 1.00 45.47 104 LEU A N 1
ATOM 804 C CA . LEU A 1 104 ? 11.353 10.484 4.201 1.00 45.47 104 LEU A CA 1
ATOM 805 C C . LEU A 1 104 ? 12.254 11.535 4.856 1.00 45.47 104 LEU A C 1
ATOM 807 O O . LEU A 1 104 ? 11.878 12.702 4.950 1.00 45.47 104 LEU A O 1
ATOM 811 N N . LYS A 1 105 ? 13.467 11.123 5.253 1.00 39.97 105 LYS A N 1
ATOM 812 C CA . LYS A 1 105 ? 14.582 11.995 5.681 1.00 39.97 105 LYS A CA 1
ATOM 813 C C . LYS A 1 105 ? 14.185 13.082 6.697 1.00 39.97 105 LYS A C 1
ATOM 815 O O . LYS A 1 105 ? 14.283 14.270 6.403 1.00 39.97 105 LYS A O 1
ATOM 820 N N . ASN A 1 106 ? 13.759 12.682 7.898 1.00 36.69 106 ASN A N 1
ATOM 821 C CA . ASN A 1 106 ? 13.553 13.576 9.053 1.00 36.69 106 ASN A CA 1
ATOM 822 C C . ASN A 1 106 ? 12.564 14.742 8.846 1.00 36.69 106 ASN A C 1
ATOM 824 O O . ASN A 1 106 ? 12.520 15.671 9.649 1.00 36.69 106 ASN A O 1
ATOM 828 N N . LYS A 1 107 ? 11.724 14.686 7.807 1.00 40.88 107 LYS A N 1
ATOM 829 C CA . LYS A 1 107 ? 10.508 15.492 7.700 1.00 40.88 107 LYS A CA 1
ATOM 830 C C . LYS A 1 107 ? 9.327 14.544 7.625 1.00 40.88 107 LYS A C 1
ATOM 832 O O . LYS A 1 107 ? 9.049 13.976 6.570 1.00 40.88 107 LYS A O 1
ATOM 837 N N . CYS A 1 108 ? 8.620 14.388 8.740 1.00 42.53 108 CYS A N 1
ATOM 838 C CA . CYS A 1 108 ? 7.327 13.718 8.734 1.00 42.53 108 CYS A CA 1
ATOM 839 C C . CYS A 1 108 ? 6.306 14.698 8.169 1.00 42.53 108 CYS A C 1
ATOM 841 O O . CYS A 1 108 ? 5.610 15.414 8.876 1.00 42.53 108 CYS A O 1
ATOM 843 N N . SER A 1 109 ? 6.319 14.795 6.847 1.00 39.84 109 SER A N 1
ATOM 844 C CA . SER A 1 109 ? 5.281 15.436 6.065 1.00 39.84 109 SER A CA 1
ATOM 845 C C . SER A 1 109 ? 4.498 14.325 5.391 1.00 39.84 109 SER A C 1
ATOM 847 O O . SER A 1 109 ? 5.093 13.329 4.973 1.00 39.84 109 SER A O 1
ATOM 849 N N . VAL A 1 110 ? 3.180 14.499 5.321 1.00 40.81 110 VAL A N 1
ATOM 850 C CA . VAL A 1 110 ? 2.242 13.653 4.587 1.00 40.81 110 VAL A CA 1
ATOM 851 C C . VAL A 1 110 ? 2.684 13.619 3.123 1.00 40.81 110 VAL A C 1
ATOM 853 O O . VAL A 1 110 ? 2.204 14.376 2.284 1.00 40.81 110 VAL A O 1
ATOM 856 N N . LYS A 1 111 ? 3.658 12.772 2.788 1.00 39.44 111 LYS A N 1
ATOM 857 C CA . LYS A 1 111 ? 3.989 12.496 1.400 1.00 39.44 111 LYS A CA 1
ATOM 858 C C . LYS A 1 111 ? 2.905 11.573 0.888 1.00 39.44 111 LYS A C 1
ATOM 860 O O . LYS A 1 111 ? 3.034 10.361 0.951 1.00 39.44 111 LYS A O 1
ATOM 865 N N . SER A 1 112 ? 1.818 12.217 0.468 1.00 44.31 112 SER A N 1
ATOM 866 C CA . SER A 1 112 ? 0.897 11.788 -0.573 1.00 44.31 112 SER A CA 1
ATOM 867 C C . SER A 1 112 ? 0.805 10.271 -0.712 1.00 44.31 112 SER A C 1
ATOM 869 O O . SER A 1 112 ? 1.266 9.683 -1.691 1.00 44.31 112 SER A O 1
ATOM 871 N N . SER A 1 113 ? 0.211 9.628 0.293 1.00 45.22 113 SER A N 1
ATOM 872 C CA . SER A 1 113 ? -0.367 8.317 0.049 1.00 45.22 113 SER A CA 1
ATOM 873 C C . SER A 1 113 ? -1.561 8.580 -0.862 1.00 45.22 113 SER A C 1
ATOM 875 O O . SER A 1 113 ? -2.609 9.030 -0.423 1.00 45.22 113 SER A O 1
ATOM 877 N N . MET A 1 114 ? -1.375 8.367 -2.167 1.00 47.09 114 MET A N 1
ATOM 878 C CA . MET A 1 114 ? -2.468 8.397 -3.153 1.00 47.09 114 MET A CA 1
ATOM 879 C C . MET A 1 114 ? -3.518 7.307 -2.879 1.00 47.09 114 MET A C 1
ATOM 881 O O . MET A 1 114 ? -4.576 7.299 -3.490 1.00 47.09 114 MET A O 1
ATOM 885 N N . LEU A 1 115 ? -3.208 6.389 -1.964 1.00 51.53 115 LEU A N 1
ATOM 886 C CA . LEU A 1 115 ? -3.988 5.230 -1.582 1.00 51.53 115 LEU A CA 1
ATOM 887 C C . LEU A 1 115 ? -4.294 5.313 -0.082 1.00 51.53 115 LEU A C 1
ATOM 889 O O . LEU A 1 115 ? -3.496 4.872 0.743 1.00 51.53 115 LEU A O 1
ATOM 893 N N . ALA A 1 116 ? -5.425 5.901 0.288 1.00 52.50 116 ALA A N 1
ATOM 894 C CA . ALA A 1 116 ? -5.917 5.849 1.660 1.00 52.50 116 ALA A CA 1
ATOM 895 C C . ALA A 1 116 ? -7.201 5.013 1.698 1.00 52.50 116 ALA A C 1
ATOM 897 O O . ALA A 1 116 ? -8.247 5.470 1.240 1.00 52.50 116 ALA A O 1
ATOM 898 N N . CYS A 1 117 ? -7.096 3.798 2.245 1.00 50.84 117 CYS A N 1
ATOM 899 C CA . CYS A 1 117 ? -8.229 3.056 2.798 1.00 50.84 117 CYS A CA 1
ATOM 900 C C . CYS A 1 117 ? -8.594 3.669 4.159 1.00 50.84 117 CYS A C 1
ATOM 902 O O . CYS A 1 117 ? -7.689 3.824 5.012 1.00 50.84 117 CYS A O 1
#

Organism: NCBI:txid46257

Secondary structure (DSSP, 8-state):
-------HHHHHHHHHHH-SSHHHHHHHHHHHHHHTT-S-EEEEEEPPP--TTS----EEEEEE-S----HHHIIIIISSTT-SHHHHH-B-TTT-PBPP---BTTB------S---

Foldseek 3Di:
DDDDDDDPVVVVVLVPVLAVDPVRVVVLLVLQLVLLVFPDKDWDWAWFDPDPDDDGDTDIDIDTPGPDDDPCCCVPVLVDWQDCVLVVVQARDPPRDGRDQDDPDPDSGSSTPSRHD

pLDDT: mean 73.43, std 16.37, range [36.69, 96.56]

InterPro domains:
  IPR036890 Histidine kinase/HSP90-like ATPase superfamily [G3DSA:3.30.565.10] (6-100)
  IPR036890 Histidine kinase/HSP90-like ATPase superfamily [SSF55874] (9-91)

Sequence (117 aa):
MPKLRPRARIVRTIGDQLISGPEAALIELVKNAFDADSPAVYISIMPPQKDRQNVDNGIIRVVDHGHGMSSSDLLGKWFEPATSDKVSRRTSPKYGRTMLVYCLKNKCSVKSSMLAC